Protein AF-A0A8T4CZT5-F1 (afdb_monomer_lite)

Foldseek 3Di:
DVVVLVVLVVQLCCVLVVLLVVLVVLLVQLVVDDPDPCSCVSLCVSLVVVQVVCCVVPPPDRQQDDDDRSVRSVVVRNVSSNVVSVVSNVVSVVVSVVVVVVD

Radius of gyration: 16.85 Å; chains: 1; bounding box: 33×27×48 Å

pLDDT: mean 89.89, std 9.11, range [59.84, 98.31]

Secondary structure (DSSP, 8-state):
-HHHHHHHHHHHHHHHHHHHHHHHHHHHHHHHS-SSSSTTHHHHHHTHHHHHHHHHHSTT-----SSSHHHHHHHHHHHHHHHHHHHHHHHHHHHHHHTTT--

Structure (mmCIF, N/CA/C/O backbone):
data_AF-A0A8T4CZT5-F1
#
_entry.id   AF-A0A8T4CZT5-F1
#
loop_
_atom_site.group_PDB
_atom_site.id
_atom_site.type_symbol
_atom_site.label_atom_id
_atom_site.label_alt_id
_atom_site.label_comp_id
_atom_site.label_asym_id
_atom_site.label_entity_id
_atom_site.label_seq_id
_atom_site.pdbx_PDB_ins_code
_atom_site.Cartn_x
_atom_site.Cartn_y
_atom_site.Cartn_z
_atom_site.occupancy
_atom_site.B_iso_or_equiv
_atom_site.auth_seq_id
_atom_site.auth_comp_id
_atom_site.auth_asym_id
_atom_site.auth_atom_id
_atom_site.pdbx_PDB_model_num
ATOM 1 N N . MET A 1 1 ? -13.082 7.498 27.109 1.00 63.47 1 MET A N 1
ATOM 2 C CA . MET A 1 1 ? -13.158 6.387 26.120 1.00 63.47 1 MET A CA 1
ATOM 3 C C . MET A 1 1 ? -13.683 6.791 24.736 1.00 63.47 1 MET A C 1
ATOM 5 O O . MET A 1 1 ? -13.263 6.160 23.770 1.00 63.47 1 MET A O 1
ATOM 9 N N . GLY A 1 2 ? -14.560 7.800 24.608 1.00 77.44 2 GLY A N 1
ATOM 10 C CA . GLY A 1 2 ? -15.113 8.230 23.309 1.00 77.44 2 GLY A CA 1
ATOM 11 C C . GLY A 1 2 ? -14.067 8.736 22.305 1.00 77.44 2 GLY A C 1
ATOM 12 O O . GLY A 1 2 ? -14.092 8.336 21.144 1.00 77.44 2 GLY A O 1
ATOM 13 N N . THR A 1 3 ? -13.082 9.513 22.766 1.00 87.00 3 THR A N 1
ATOM 14 C CA . THR A 1 3 ? -12.032 10.107 21.917 1.00 87.00 3 THR A CA 1
ATOM 15 C C . THR A 1 3 ? -11.162 9.061 21.215 1.00 87.00 3 THR A C 1
ATOM 17 O O . THR A 1 3 ? -10.957 9.144 20.010 1.00 87.00 3 THR A O 1
ATOM 20 N N . LEU A 1 4 ? -10.717 8.019 21.931 1.00 87.88 4 LEU A N 1
ATOM 21 C CA . LEU A 1 4 ? -9.908 6.939 21.348 1.00 87.88 4 LEU A CA 1
ATOM 22 C C . LEU A 1 4 ? -10.682 6.148 20.283 1.00 87.88 4 LEU A C 1
ATOM 24 O O . LEU A 1 4 ? -10.136 5.821 19.234 1.00 87.88 4 LEU A O 1
ATOM 28 N N . ARG A 1 5 ? -11.969 5.863 20.525 1.00 87.06 5 ARG A N 1
ATOM 29 C CA . ARG A 1 5 ? -12.816 5.151 19.554 1.00 87.06 5 ARG A CA 1
ATOM 30 C C . ARG A 1 5 ? -12.994 5.974 18.275 1.00 87.06 5 ARG A C 1
ATOM 32 O O . ARG A 1 5 ? -12.859 5.420 17.188 1.00 87.06 5 ARG A O 1
ATOM 39 N N . ALA A 1 6 ? -13.240 7.279 18.404 1.00 89.88 6 ALA A N 1
ATOM 40 C CA . ALA A 1 6 ? -13.359 8.186 17.264 1.00 89.88 6 ALA A CA 1
ATOM 41 C C . ALA A 1 6 ? -12.046 8.296 16.468 1.00 89.88 6 ALA A C 1
ATOM 43 O O . ALA A 1 6 ? -12.074 8.261 15.238 1.00 89.88 6 ALA A O 1
ATOM 44 N N . LEU A 1 7 ? -10.898 8.367 17.152 1.00 93.31 7 LEU A N 1
ATOM 45 C CA . LEU A 1 7 ? -9.580 8.372 16.511 1.00 93.31 7 LEU A CA 1
ATOM 46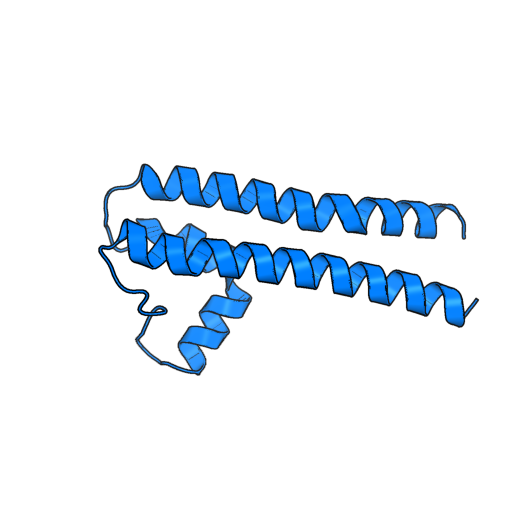 C C . LEU A 1 7 ? -9.326 7.083 15.726 1.00 93.31 7 LEU A C 1
ATOM 48 O O . LEU A 1 7 ? -8.976 7.158 14.554 1.00 93.31 7 LEU A O 1
ATOM 52 N N . LEU A 1 8 ? -9.568 5.913 16.324 1.00 92.25 8 LEU A N 1
ATOM 53 C CA . LEU A 1 8 ? -9.404 4.624 15.641 1.00 92.25 8 LEU A CA 1
ATOM 54 C C . LEU A 1 8 ? -10.347 4.482 14.446 1.00 92.25 8 LEU A C 1
ATOM 56 O O . LEU A 1 8 ? -9.948 3.979 13.401 1.00 92.25 8 LEU A O 1
ATOM 60 N N . GLN A 1 9 ? -11.587 4.956 14.569 1.00 92.38 9 GLN A N 1
ATOM 61 C CA . GLN A 1 9 ? -12.544 4.932 13.468 1.00 92.38 9 GLN A CA 1
ATOM 62 C C . GLN A 1 9 ? -12.096 5.817 12.304 1.00 92.38 9 GLN A C 1
ATOM 64 O O . GLN A 1 9 ? -12.201 5.391 11.161 1.00 92.38 9 GLN A O 1
ATOM 69 N N . ARG A 1 10 ? -11.551 7.007 12.577 1.00 95.06 10 ARG A N 1
ATOM 70 C CA . ARG A 1 10 ? -10.949 7.869 11.550 1.00 95.06 10 ARG A CA 1
ATOM 71 C C . ARG A 1 10 ? -9.708 7.216 10.939 1.00 95.06 10 ARG A C 1
ATOM 73 O O . ARG A 1 10 ? -9.615 7.127 9.719 1.00 95.06 10 ARG A O 1
ATOM 80 N N . ALA A 1 11 ? -8.789 6.728 11.770 1.00 94.62 11 ALA A N 1
ATOM 81 C CA . ALA A 1 11 ? -7.544 6.098 11.334 1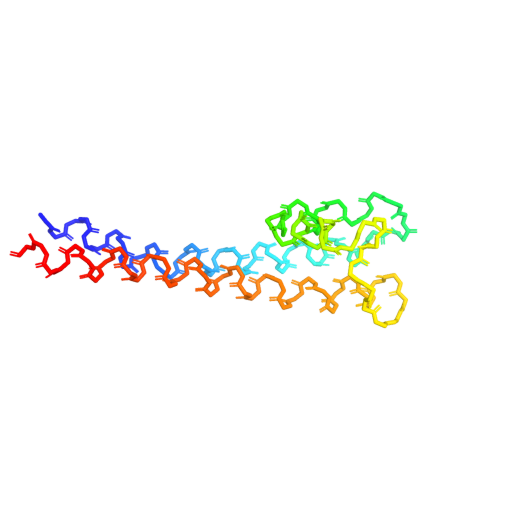.00 94.62 11 ALA A CA 1
ATOM 82 C C . ALA A 1 11 ? -7.797 4.891 10.420 1.00 94.62 11 ALA A C 1
ATOM 84 O O . ALA A 1 11 ? -7.093 4.722 9.431 1.00 94.62 11 ALA A O 1
ATOM 85 N N . GLN A 1 12 ? -8.845 4.109 10.701 1.00 94.31 12 GLN A N 1
ATOM 86 C CA . GLN A 1 12 ? -9.235 2.952 9.897 1.00 94.31 12 GLN A CA 1
ATOM 87 C C . GLN A 1 12 ? -9.535 3.307 8.436 1.00 94.31 12 GLN A C 1
ATOM 89 O O . GLN A 1 12 ? -9.362 2.459 7.573 1.00 94.31 12 GLN A O 1
ATOM 94 N N . PHE A 1 13 ? -9.967 4.533 8.138 1.00 94.62 13 PHE A N 1
ATOM 95 C CA . PHE A 1 13 ? -10.205 4.973 6.761 1.00 94.62 13 PHE A CA 1
ATOM 96 C C . PHE A 1 13 ? -9.046 5.805 6.217 1.00 94.62 13 PHE A C 1
ATOM 98 O O . PHE A 1 13 ? -8.585 5.563 5.103 1.00 94.62 13 PHE A O 1
ATOM 105 N N . TRP A 1 14 ? -8.540 6.753 7.009 1.00 97.19 14 TRP A N 1
ATOM 106 C CA . TRP A 1 14 ? -7.506 7.680 6.553 1.00 97.19 14 TRP A CA 1
ATOM 107 C C . TRP A 1 14 ? -6.152 7.015 6.325 1.00 97.19 14 TRP A C 1
ATOM 109 O O . TRP A 1 14 ? -5.483 7.376 5.365 1.00 97.19 14 TRP A O 1
ATOM 119 N N . LEU A 1 15 ? -5.743 6.043 7.150 1.00 96.56 15 LEU A N 1
ATOM 120 C CA . LEU A 1 15 ? -4.448 5.382 6.960 1.00 96.56 15 LEU A CA 1
ATOM 121 C C . LEU A 1 15 ? -4.447 4.473 5.719 1.00 96.56 15 LEU A C 1
ATOM 123 O O . LEU A 1 15 ? -3.585 4.674 4.866 1.00 96.56 15 LEU A O 1
ATOM 127 N N . PRO A 1 16 ? -5.411 3.547 5.528 1.00 97.81 16 PRO A N 1
ATOM 128 C CA . PRO A 1 16 ? -5.463 2.737 4.309 1.00 97.81 16 PRO A CA 1
ATOM 129 C C . PRO A 1 16 ? -5.690 3.557 3.041 1.00 97.81 16 PRO A C 1
ATOM 131 O O . PRO A 1 16 ? -5.069 3.274 2.017 1.00 97.81 16 PRO A O 1
ATOM 134 N N . GLY A 1 17 ? -6.568 4.566 3.109 1.00 97.69 17 GLY A N 1
ATOM 135 C CA . GLY A 1 17 ? -6.860 5.453 1.985 1.00 97.69 17 GLY A CA 1
ATOM 136 C C . GLY A 1 17 ? -5.669 6.339 1.631 1.00 97.69 17 GLY A C 1
ATOM 137 O O . GLY A 1 17 ? -5.297 6.425 0.466 1.00 97.69 17 GLY A O 1
ATOM 138 N N . GLY A 1 18 ? -5.014 6.931 2.631 1.00 98.12 18 GLY A N 1
ATOM 139 C CA . GLY A 1 18 ? -3.791 7.711 2.443 1.00 98.12 18 GLY A CA 1
ATOM 140 C C . GLY A 1 18 ? -2.647 6.872 1.878 1.00 98.12 18 GLY A C 1
ATOM 141 O O . GLY A 1 18 ? -1.934 7.335 0.993 1.00 98.12 18 GLY A O 1
ATOM 142 N N . TYR A 1 19 ? -2.518 5.617 2.316 1.00 97.88 19 TYR A N 1
ATOM 143 C CA . TYR A 1 19 ? -1.554 4.676 1.751 1.00 97.88 19 TYR A CA 1
ATOM 144 C C . TYR A 1 19 ? -1.885 4.310 0.290 1.00 97.88 19 TYR A C 1
ATOM 146 O O . TYR A 1 19 ? -1.011 4.302 -0.568 1.00 97.88 19 TYR A O 1
ATOM 154 N N . ALA A 1 20 ? -3.157 4.094 -0.054 1.00 98.06 20 ALA A N 1
ATOM 155 C CA . ALA A 1 20 ? -3.540 3.848 -1.447 1.00 98.06 20 ALA A CA 1
ATOM 156 C C . ALA A 1 20 ? -3.245 5.064 -2.348 1.00 98.06 20 ALA A C 1
ATOM 158 O O . ALA A 1 20 ? -2.689 4.913 -3.436 1.00 98.06 20 ALA A O 1
ATOM 159 N N . VAL A 1 21 ? -3.561 6.277 -1.880 1.00 98.31 21 VAL A N 1
ATOM 160 C CA . VAL A 1 21 ? -3.280 7.531 -2.601 1.00 98.31 21 VAL A CA 1
ATOM 161 C C . VAL A 1 21 ? -1.778 7.756 -2.761 1.00 98.31 21 VAL A C 1
ATOM 163 O O . VAL A 1 21 ? -1.327 8.092 -3.853 1.00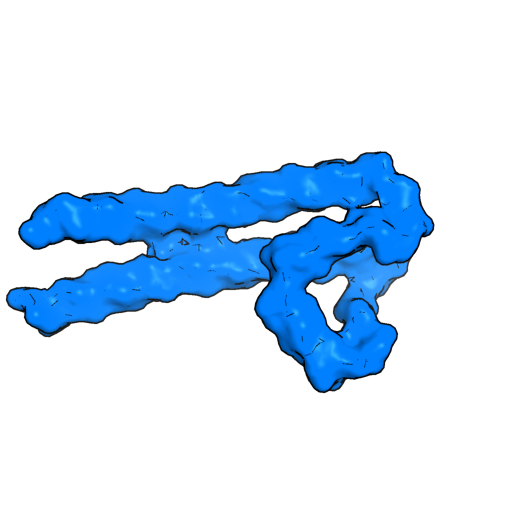 98.31 21 VAL A O 1
ATOM 166 N N . GLY A 1 22 ? -0.983 7.533 -1.713 1.00 98.12 22 GLY A N 1
ATOM 167 C CA . GLY A 1 22 ? 0.474 7.611 -1.812 1.00 98.12 22 GLY A CA 1
ATOM 168 C C . GLY A 1 22 ? 1.039 6.586 -2.799 1.00 98.12 22 GLY A C 1
ATOM 169 O O . GLY A 1 22 ? 1.915 6.928 -3.589 1.00 98.12 22 GLY A O 1
ATOM 170 N N . GLY A 1 23 ? 0.472 5.378 -2.841 1.00 97.94 23 GLY A N 1
ATOM 171 C CA . GLY A 1 23 ? 0.780 4.380 -3.862 1.00 97.94 23 GLY A CA 1
ATOM 172 C C . GLY A 1 23 ? 0.509 4.895 -5.277 1.00 97.94 23 GLY A C 1
ATOM 173 O O . GLY A 1 23 ? 1.372 4.784 -6.139 1.00 97.94 23 GLY A O 1
ATOM 174 N N . LEU A 1 24 ? -0.631 5.547 -5.527 1.00 97.81 24 LEU A N 1
ATOM 175 C CA . LEU A 1 24 ? -0.905 6.156 -6.838 1.00 97.81 24 LEU A CA 1
ATOM 176 C C . LEU A 1 24 ? 0.155 7.195 -7.229 1.00 97.81 24 LEU A C 1
ATOM 178 O O . LEU A 1 24 ? 0.597 7.203 -8.375 1.00 97.81 24 LEU A O 1
ATOM 182 N N . LEU A 1 25 ? 0.602 8.033 -6.291 1.00 97.56 25 LEU A N 1
ATOM 183 C CA . LEU A 1 25 ? 1.650 9.026 -6.552 1.00 97.56 25 LEU A CA 1
ATOM 184 C C . LEU A 1 25 ? 2.992 8.370 -6.898 1.00 97.56 25 LEU A C 1
ATOM 186 O O . LEU A 1 25 ? 3.641 8.789 -7.855 1.00 97.56 25 LEU A O 1
ATOM 190 N N . VAL A 1 26 ? 3.377 7.316 -6.174 1.00 96.69 26 VAL A N 1
ATOM 191 C CA . VAL A 1 26 ? 4.585 6.531 -6.478 1.00 96.69 26 VAL A CA 1
ATOM 192 C C . VAL A 1 26 ? 4.484 5.888 -7.859 1.00 96.69 26 VAL A C 1
ATOM 194 O O . VAL A 1 26 ? 5.446 5.926 -8.623 1.00 96.69 26 VAL A O 1
ATOM 197 N N . LEU A 1 27 ? 3.321 5.337 -8.216 1.00 96.00 27 LEU A N 1
ATOM 198 C CA . LEU A 1 27 ? 3.113 4.735 -9.531 1.00 96.00 27 LEU A CA 1
ATOM 199 C C . LEU A 1 27 ? 3.216 5.780 -10.650 1.00 96.00 27 LEU A C 1
ATOM 201 O O . LEU A 1 27 ? 3.886 5.539 -11.650 1.00 96.00 27 LEU A O 1
ATOM 205 N N . LEU A 1 28 ? 2.595 6.949 -10.479 1.00 95.94 28 LEU A N 1
ATOM 206 C CA . LEU A 1 28 ? 2.684 8.045 -11.448 1.00 95.94 28 LEU A CA 1
ATOM 207 C C . LEU A 1 28 ? 4.126 8.525 -11.623 1.00 95.94 28 LEU A C 1
ATOM 209 O O . LEU A 1 28 ? 4.577 8.693 -12.753 1.00 95.94 28 LEU A O 1
ATOM 213 N N . GLN A 1 29 ? 4.857 8.696 -10.520 1.00 94.69 29 GLN A N 1
ATOM 214 C CA . GLN A 1 29 ? 6.271 9.059 -10.554 1.00 94.69 29 GLN A CA 1
ATOM 215 C C . GLN A 1 29 ? 7.094 8.002 -11.298 1.00 94.69 29 GLN A C 1
ATOM 217 O O . GLN A 1 29 ? 7.908 8.355 -12.146 1.00 94.69 29 GLN A O 1
ATOM 222 N N . PHE A 1 30 ? 6.867 6.717 -11.024 1.00 94.12 30 PHE A N 1
ATOM 223 C CA . PHE A 1 30 ? 7.566 5.609 -11.676 1.00 94.12 30 PHE A CA 1
ATOM 224 C C . PHE A 1 30 ? 7.387 5.615 -13.201 1.00 94.12 30 PHE A C 1
ATOM 226 O O . PHE A 1 30 ? 8.356 5.450 -13.937 1.00 94.12 30 PHE A O 1
ATOM 233 N N . TRP A 1 31 ? 6.171 5.872 -13.689 1.00 94.12 31 TRP A N 1
ATOM 234 C CA . TRP A 1 31 ? 5.891 5.956 -15.128 1.00 94.12 31 TRP A CA 1
ATOM 235 C C . TRP A 1 31 ? 6.552 7.149 -15.831 1.00 94.12 31 TRP A C 1
ATOM 237 O O . TRP A 1 31 ? 6.669 7.142 -17.054 1.00 94.12 31 TRP A O 1
ATOM 247 N N . GLN A 1 32 ? 7.004 8.153 -15.080 1.00 92.50 32 GLN A N 1
ATOM 248 C CA . GLN A 1 32 ? 7.735 9.307 -15.608 1.00 92.50 32 GLN A CA 1
ATOM 249 C C . GLN A 1 32 ? 9.255 9.094 -15.629 1.00 92.50 32 GLN A C 1
ATOM 251 O O . GLN A 1 32 ? 9.967 9.909 -16.215 1.00 92.50 32 GLN A O 1
ATOM 256 N N . GLN A 1 33 ? 9.766 8.035 -14.993 1.00 87.94 33 GLN A N 1
ATOM 257 C CA . GLN A 1 33 ? 11.198 7.749 -14.945 1.00 87.94 33 GLN A CA 1
ATOM 258 C C . GLN A 1 33 ? 11.637 6.871 -16.128 1.00 87.94 33 GLN A C 1
ATOM 260 O O . GLN A 1 33 ? 10.892 5.975 -16.553 1.00 87.94 33 GLN A O 1
ATOM 265 N N . PRO A 1 34 ? 12.857 7.089 -16.656 1.00 86.94 34 PRO A N 1
ATOM 266 C CA . PRO A 1 34 ? 13.458 6.158 -17.598 1.00 86.94 34 PRO A CA 1
ATOM 267 C C . PRO A 1 34 ? 13.649 4.784 -16.931 1.00 86.94 34 PRO A C 1
ATOM 269 O O . PRO A 1 34 ? 13.818 4.709 -15.715 1.00 86.94 34 PRO A O 1
ATOM 272 N N . PRO A 1 35 ? 13.618 3.685 -17.702 1.00 83.19 35 PRO A N 1
ATOM 273 C CA . PRO A 1 35 ? 13.837 2.344 -17.179 1.00 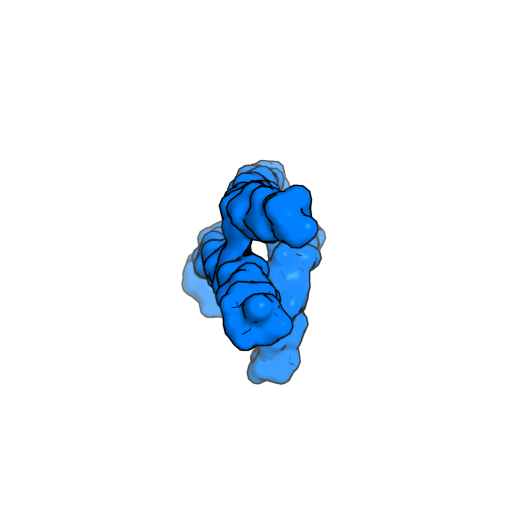83.19 35 PRO A CA 1
ATOM 274 C C . PRO A 1 35 ? 15.318 2.148 -16.831 1.00 83.19 35 PRO A C 1
ATOM 276 O O . PRO A 1 35 ? 16.086 1.575 -17.602 1.00 83.19 35 PRO A O 1
ATOM 279 N N . ASP A 1 36 ? 15.718 2.656 -15.672 1.00 80.81 36 ASP A N 1
ATOM 280 C CA . ASP A 1 36 ? 17.007 2.400 -15.045 1.00 80.81 36 ASP A CA 1
ATOM 281 C C . ASP A 1 36 ? 16.831 1.591 -13.747 1.00 80.81 36 ASP A C 1
ATOM 283 O O . ASP A 1 36 ? 15.718 1.344 -13.274 1.00 80.81 36 ASP A O 1
ATOM 287 N N . GLY A 1 37 ? 17.943 1.125 -13.175 1.00 70.19 37 GLY A N 1
ATOM 288 C CA . GLY A 1 37 ? 17.924 0.299 -11.964 1.00 70.19 37 GLY A CA 1
ATOM 289 C C . GLY A 1 37 ? 17.484 1.028 -10.687 1.00 70.19 37 GLY A C 1
ATOM 290 O O . GLY A 1 37 ? 17.355 0.377 -9.655 1.00 70.19 37 GLY A O 1
ATOM 291 N N . LEU A 1 38 ? 17.284 2.351 -10.724 1.00 81.81 38 LEU A N 1
ATOM 292 C CA . LEU A 1 38 ? 16.884 3.165 -9.572 1.00 81.81 38 LEU A CA 1
ATOM 293 C C . LEU A 1 38 ? 15.435 3.647 -9.671 1.00 81.81 38 LEU A C 1
ATOM 295 O O . LEU A 1 38 ? 14.830 3.964 -8.646 1.00 81.81 38 LEU A O 1
ATOM 299 N N . ALA A 1 39 ? 14.844 3.654 -10.865 1.00 82.62 39 ALA A N 1
ATOM 300 C CA . ALA A 1 39 ? 13.482 4.108 -11.109 1.00 82.62 39 ALA A CA 1
ATOM 301 C C . ALA A 1 39 ? 12.439 3.372 -10.252 1.00 82.62 39 ALA A C 1
ATOM 303 O O . ALA A 1 39 ? 11.427 3.955 -9.865 1.00 82.62 39 ALA A O 1
ATOM 304 N N . ASN A 1 40 ? 12.690 2.111 -9.893 1.00 86.62 40 ASN A N 1
ATOM 305 C CA . ASN A 1 40 ? 11.798 1.283 -9.081 1.00 86.62 40 ASN A CA 1
ATOM 306 C C . ASN A 1 40 ? 12.074 1.344 -7.563 1.00 86.62 40 ASN A C 1
ATOM 308 O O . ASN A 1 40 ? 11.388 0.656 -6.801 1.00 86.62 40 ASN A O 1
ATOM 312 N N . ILE A 1 41 ? 13.023 2.161 -7.088 1.00 89.62 41 ILE A N 1
ATOM 313 C CA . ILE A 1 41 ? 13.379 2.212 -5.659 1.00 89.62 41 ILE A CA 1
ATOM 314 C C . ILE A 1 41 ? 12.181 2.585 -4.781 1.00 89.62 41 ILE A C 1
ATOM 316 O O . ILE A 1 41 ? 11.971 1.999 -3.721 1.00 89.62 41 ILE A O 1
ATOM 320 N N . TRP A 1 42 ? 11.336 3.504 -5.253 1.00 92.75 42 TRP A N 1
ATOM 321 C CA . TRP A 1 42 ? 10.143 3.919 -4.522 1.00 92.75 42 TRP A CA 1
ATOM 322 C C . TRP A 1 42 ? 9.083 2.825 -4.491 1.00 92.75 42 TRP A C 1
ATOM 324 O O . TRP A 1 42 ? 8.459 2.636 -3.455 1.00 92.75 42 TRP A O 1
ATOM 334 N N . ILE A 1 43 ? 8.937 2.039 -5.561 1.00 92.56 43 ILE A N 1
ATOM 335 C CA . ILE A 1 43 ? 8.074 0.849 -5.570 1.00 92.56 43 ILE A CA 1
ATOM 336 C C . ILE A 1 43 ? 8.535 -0.144 -4.497 1.00 92.56 43 ILE A C 1
ATOM 338 O O . ILE A 1 43 ? 7.714 -0.632 -3.714 1.00 92.56 43 ILE A O 1
ATOM 342 N N . PHE A 1 44 ? 9.845 -0.401 -4.422 1.00 91.00 44 PHE A N 1
ATOM 343 C CA . PHE A 1 44 ? 10.436 -1.293 -3.426 1.00 91.00 44 PHE A CA 1
ATOM 344 C C . PHE A 1 44 ? 10.216 -0.780 -1.999 1.00 91.00 44 PHE A C 1
ATOM 346 O O . PHE A 1 44 ? 9.671 -1.504 -1.172 1.00 91.00 44 PHE A O 1
ATOM 353 N N . ILE A 1 45 ? 10.575 0.475 -1.713 1.00 93.88 45 ILE A N 1
ATOM 354 C CA . ILE A 1 45 ? 10.441 1.074 -0.375 1.00 93.88 45 ILE A CA 1
ATOM 355 C C . ILE A 1 45 ? 8.977 1.105 0.061 1.00 93.88 45 ILE A C 1
ATOM 357 O O . ILE A 1 45 ? 8.652 0.758 1.196 1.00 93.88 45 ILE A O 1
ATOM 361 N N . TYR A 1 46 ? 8.076 1.497 -0.837 1.00 96.50 46 TYR A N 1
ATOM 362 C CA . TYR A 1 46 ? 6.666 1.640 -0.502 1.00 96.50 46 TYR A CA 1
ATOM 363 C C . TYR A 1 46 ? 6.023 0.290 -0.171 1.00 96.50 46 TYR A C 1
ATOM 365 O O . TYR A 1 46 ? 5.156 0.223 0.696 1.00 96.50 46 TYR A O 1
ATOM 373 N N . THR A 1 47 ? 6.489 -0.793 -0.800 1.00 95.19 47 THR A N 1
ATOM 374 C CA . THR A 1 47 ? 6.009 -2.167 -0.574 1.00 95.19 47 THR A CA 1
ATOM 375 C C . THR A 1 47 ? 7.005 -3.028 0.206 1.00 95.19 47 THR A C 1
ATOM 377 O O . THR A 1 47 ? 6.943 -4.254 0.129 1.00 95.19 47 THR A O 1
ATOM 380 N N . LEU A 1 48 ? 7.898 -2.407 0.989 1.00 92.81 48 LEU A N 1
ATOM 381 C CA . LEU A 1 48 ? 9.070 -3.054 1.592 1.00 92.81 48 LEU A CA 1
ATOM 382 C C . LEU A 1 48 ? 8.777 -4.401 2.277 1.00 92.81 48 LEU A C 1
ATOM 384 O O . LEU A 1 48 ? 9.508 -5.349 2.002 1.00 92.81 48 LEU A O 1
ATOM 388 N N . PRO A 1 49 ? 7.723 -4.562 3.106 1.00 91.44 49 PRO A N 1
ATOM 389 C CA . PRO A 1 49 ? 7.448 -5.853 3.737 1.00 91.44 49 PRO A CA 1
ATOM 390 C C . PRO A 1 49 ? 7.209 -6.981 2.723 1.00 91.44 49 PRO A C 1
ATOM 392 O O . PRO A 1 49 ? 7.697 -8.093 2.908 1.00 91.44 49 PRO A O 1
ATOM 395 N N . LEU A 1 50 ? 6.491 -6.689 1.634 1.00 92.00 50 LEU A N 1
ATOM 396 C CA . LEU A 1 50 ? 6.225 -7.651 0.563 1.00 92.00 50 LEU A CA 1
ATOM 397 C C . LEU A 1 50 ? 7.447 -7.852 -0.328 1.00 92.00 50 LEU A C 1
ATOM 399 O O . LEU A 1 50 ? 7.718 -8.977 -0.735 1.00 92.00 50 LEU A O 1
ATOM 403 N N . ALA A 1 51 ? 8.204 -6.790 -0.595 1.00 88.81 51 ALA A N 1
ATOM 404 C CA . ALA A 1 51 ? 9.414 -6.872 -1.398 1.00 88.81 51 ALA A CA 1
ATOM 405 C C . ALA A 1 51 ? 10.500 -7.714 -0.704 1.00 88.81 51 ALA A C 1
ATOM 407 O O . ALA A 1 51 ? 11.131 -8.552 -1.345 1.00 88.81 51 ALA A O 1
ATOM 408 N N . LEU A 1 52 ? 10.673 -7.554 0.614 1.00 88.56 52 LEU A N 1
ATOM 409 C CA . LEU A 1 52 ? 11.572 -8.379 1.427 1.00 88.56 52 LEU A CA 1
ATOM 410 C C . LEU A 1 52 ? 11.103 -9.834 1.496 1.00 88.56 52 LEU A C 1
ATOM 412 O O . LEU A 1 52 ? 11.920 -10.740 1.355 1.00 88.56 52 LEU A O 1
ATOM 416 N N . LEU A 1 53 ? 9.797 -10.062 1.670 1.00 88.81 53 LEU A N 1
ATOM 417 C CA . LEU A 1 53 ? 9.227 -11.409 1.636 1.00 88.81 53 LEU A CA 1
ATOM 418 C C . LEU A 1 53 ? 9.476 -12.078 0.279 1.00 88.81 53 LEU A C 1
ATOM 420 O O . LEU A 1 53 ? 9.930 -13.216 0.233 1.00 88.81 53 LEU A O 1
ATOM 424 N N . GLY A 1 54 ? 9.233 -11.358 -0.817 1.00 85.19 54 GLY A N 1
ATOM 425 C CA . GLY A 1 54 ? 9.505 -11.829 -2.172 1.00 85.19 54 GLY A CA 1
ATOM 426 C C . GLY A 1 54 ? 10.981 -12.152 -2.382 1.00 85.19 54 GLY A C 1
ATOM 427 O O . GLY A 1 54 ? 11.292 -13.223 -2.887 1.00 85.19 54 GLY A O 1
ATOM 428 N N . HIS A 1 55 ? 11.887 -11.285 -1.922 1.00 84.75 55 HIS A N 1
ATOM 429 C CA . HIS A 1 55 ? 13.329 -11.522 -2.001 1.00 84.75 55 HIS A CA 1
ATOM 430 C C . HIS A 1 55 ? 13.770 -12.759 -1.210 1.00 84.75 55 HIS A C 1
ATOM 432 O O . HIS A 1 55 ? 14.623 -13.511 -1.669 1.00 84.75 55 HIS A O 1
ATOM 438 N N . TRP A 1 56 ? 13.195 -12.986 -0.028 1.00 87.06 56 TRP A N 1
ATOM 439 C CA . TRP A 1 56 ? 13.504 -14.162 0.782 1.00 87.06 56 TRP A CA 1
ATOM 440 C C . TRP A 1 56 ? 12.985 -15.460 0.149 1.00 87.06 56 TRP A C 1
ATOM 442 O O . TRP A 1 56 ? 13.695 -16.463 0.143 1.00 87.06 56 TRP A O 1
ATOM 452 N N . LEU A 1 57 ? 11.771 -15.435 -0.408 1.00 86.69 57 LEU A N 1
ATOM 453 C CA . LEU A 1 57 ? 11.159 -16.591 -1.069 1.00 86.69 57 LEU A CA 1
ATOM 454 C C . LEU A 1 57 ? 11.797 -16.898 -2.433 1.00 86.69 57 LEU A C 1
ATOM 456 O O . LEU A 1 57 ? 11.919 -18.065 -2.801 1.00 86.69 57 LEU A O 1
ATOM 460 N N . TRP A 1 58 ? 12.228 -15.866 -3.165 1.00 82.81 58 TRP A N 1
ATOM 461 C CA . TRP A 1 58 ? 12.846 -15.971 -4.489 1.00 82.81 58 TRP A CA 1
ATOM 462 C C . TRP A 1 58 ? 14.072 -15.048 -4.615 1.00 82.81 58 TRP A C 1
ATOM 464 O O . TRP A 1 58 ? 14.003 -13.973 -5.221 1.00 82.81 58 TRP A O 1
ATOM 474 N N . PRO A 1 59 ? 15.230 -15.459 -4.067 1.00 79.19 59 PRO A N 1
ATOM 475 C CA . PRO A 1 59 ? 16.446 -14.653 -4.088 1.00 79.19 59 PRO A CA 1
ATOM 476 C C . PRO A 1 59 ? 16.880 -14.274 -5.506 1.00 79.19 59 PRO A C 1
ATOM 478 O O . PRO A 1 59 ? 16.896 -15.101 -6.416 1.00 79.19 59 PRO A O 1
ATOM 481 N N . GLY A 1 60 ? 17.247 -13.004 -5.695 1.00 67.94 60 GLY A N 1
ATOM 482 C CA . GLY A 1 60 ? 17.682 -12.471 -6.993 1.00 67.94 60 GLY A CA 1
ATOM 483 C C . GLY A 1 60 ? 16.558 -12.259 -8.013 1.00 67.94 60 GLY A C 1
ATOM 484 O O . GLY A 1 60 ? 16.824 -11.762 -9.105 1.00 67.94 60 GLY A O 1
ATOM 485 N N . GLN A 1 61 ? 15.312 -12.582 -7.663 1.00 66.38 61 GLN A N 1
ATOM 486 C CA . GLN A 1 61 ? 14.147 -12.364 -8.508 1.00 66.38 61 GLN A CA 1
ATOM 487 C C . GLN A 1 61 ? 13.261 -11.282 -7.883 1.00 66.38 61 GLN A C 1
ATOM 489 O O . GLN A 1 61 ? 12.582 -11.509 -6.884 1.00 66.38 61 GLN A O 1
ATOM 494 N N . PHE A 1 62 ? 13.253 -10.077 -8.463 1.00 62.66 62 PHE A N 1
ATOM 495 C CA . PHE A 1 62 ? 12.118 -9.175 -8.240 1.00 62.66 62 PHE A CA 1
ATOM 496 C C . PHE A 1 62 ? 10.883 -9.870 -8.831 1.00 62.66 62 PHE A C 1
ATOM 498 O O . PHE A 1 62 ? 11.054 -10.496 -9.877 1.00 62.66 62 PHE A O 1
ATOM 505 N N . PRO A 1 63 ? 9.690 -9.833 -8.203 1.00 60.69 63 PRO A N 1
ATOM 506 C CA . PRO A 1 63 ? 8.532 -10.593 -8.671 1.00 60.69 63 PRO A CA 1
ATOM 507 C C . PRO A 1 63 ? 8.350 -10.418 -10.181 1.00 60.69 63 PRO A C 1
ATOM 509 O O . PRO A 1 63 ? 7.990 -9.338 -10.654 1.00 60.69 63 PRO A O 1
ATOM 512 N N . PHE A 1 64 ? 8.682 -11.479 -10.926 1.00 61.88 64 PHE A N 1
ATOM 513 C CA . PHE A 1 64 ? 8.679 -11.506 -12.383 1.00 61.88 64 PHE A CA 1
ATOM 514 C C . PHE A 1 64 ? 7.232 -11.543 -12.843 1.00 61.88 64 PHE A C 1
ATOM 516 O O . PHE A 1 64 ? 6.660 -12.591 -13.137 1.00 61.88 64 PHE A O 1
ATOM 523 N N . MET A 1 65 ? 6.614 -10.374 -12.863 1.00 77.88 65 MET A N 1
ATOM 524 C CA . MET A 1 65 ? 5.368 -10.188 -13.573 1.00 77.88 65 MET A CA 1
ATOM 525 C C . MET A 1 65 ? 5.678 -10.141 -15.073 1.00 77.88 65 MET A C 1
ATOM 527 O O . MET A 1 65 ? 6.690 -9.557 -15.472 1.00 77.88 65 MET A O 1
ATOM 531 N N . PRO A 1 66 ? 4.842 -10.755 -15.921 1.00 79.38 66 PRO A N 1
ATOM 532 C CA . PRO A 1 66 ? 5.048 -10.719 -17.360 1.00 79.38 66 PRO A CA 1
ATOM 533 C C . PRO A 1 66 ? 4.989 -9.278 -17.887 1.00 79.38 66 PRO A C 1
ATOM 535 O O . PRO A 1 66 ? 4.215 -8.453 -17.401 1.00 79.38 66 PRO A O 1
ATOM 538 N N . GLY A 1 67 ? 5.777 -8.992 -18.924 1.00 84.81 67 GLY A N 1
ATOM 539 C CA . GLY A 1 67 ? 5.779 -7.705 -19.623 1.00 84.81 67 GLY A CA 1
ATOM 540 C C . GLY A 1 67 ? 7.117 -6.967 -19.564 1.00 84.81 67 GLY A C 1
ATOM 541 O O . GLY A 1 67 ? 8.113 -7.471 -19.053 1.00 84.81 67 GLY A O 1
ATOM 542 N N . GLY A 1 68 ? 7.137 -5.761 -20.139 1.00 87.06 68 GLY A N 1
ATOM 543 C CA . GLY A 1 68 ? 8.290 -4.859 -20.069 1.00 87.06 68 GLY A CA 1
ATOM 544 C C . GLY A 1 68 ? 8.459 -4.230 -18.683 1.00 87.06 68 GLY A C 1
ATOM 545 O O . GLY A 1 68 ? 7.593 -4.380 -17.822 1.00 87.06 68 GLY A O 1
ATOM 546 N N . PHE A 1 69 ? 9.547 -3.476 -18.492 1.00 87.44 69 PHE A N 1
ATOM 547 C CA . PHE A 1 69 ? 9.919 -2.861 -17.210 1.00 87.44 69 PHE A CA 1
ATOM 548 C C . PHE A 1 69 ? 8.735 -2.186 -16.500 1.00 87.44 69 PHE A C 1
ATOM 550 O O . PHE A 1 69 ? 8.389 -2.577 -15.387 1.00 87.44 69 PHE A O 1
ATOM 557 N N . HIS A 1 70 ? 8.043 -1.244 -17.148 1.00 89.88 70 HIS A N 1
ATOM 558 C CA . HIS A 1 70 ? 6.926 -0.533 -16.517 1.00 89.88 70 HIS A CA 1
ATOM 559 C C . HIS A 1 70 ? 5.723 -1.426 -16.201 1.00 89.88 70 HIS A C 1
ATOM 561 O O . HIS A 1 70 ? 5.114 -1.299 -15.138 1.00 89.88 70 HIS A O 1
ATOM 567 N N . ILE A 1 71 ? 5.389 -2.351 -17.103 1.00 91.06 71 ILE A N 1
ATOM 568 C CA . ILE A 1 71 ? 4.230 -3.241 -16.959 1.00 91.06 71 ILE A CA 1
ATOM 569 C C . ILE A 1 71 ? 4.452 -4.211 -15.801 1.00 91.06 71 ILE A C 1
ATOM 571 O O . ILE A 1 71 ? 3.595 -4.308 -14.925 1.00 91.06 71 ILE A O 1
ATOM 575 N N . ALA A 1 72 ? 5.610 -4.870 -15.756 1.00 89.38 72 ALA A N 1
ATOM 576 C CA . ALA A 1 72 ? 5.930 -5.843 -14.719 1.00 89.38 72 ALA A CA 1
ATOM 577 C C . ALA A 1 72 ? 5.858 -5.213 -13.317 1.00 89.38 72 ALA A C 1
ATOM 579 O O . ALA A 1 72 ? 5.189 -5.726 -12.418 1.00 89.38 72 ALA A O 1
ATOM 580 N N . HIS A 1 73 ? 6.464 -4.036 -13.148 1.00 90.75 73 HIS A N 1
ATOM 581 C CA . HIS A 1 73 ? 6.419 -3.312 -11.880 1.00 90.75 73 HIS A CA 1
ATOM 582 C C . HIS A 1 73 ? 5.005 -2.842 -11.528 1.00 90.75 73 HIS A C 1
ATOM 584 O O . HIS A 1 73 ? 4.616 -2.937 -10.370 1.00 90.75 73 HIS A O 1
ATOM 590 N N . THR A 1 74 ? 4.207 -2.399 -12.504 1.00 93.06 74 THR A N 1
ATOM 591 C CA . THR A 1 74 ? 2.811 -1.988 -12.273 1.00 93.06 74 THR A CA 1
ATOM 592 C C . THR A 1 74 ? 1.942 -3.166 -11.821 1.00 93.06 74 THR A C 1
ATOM 594 O O . THR A 1 74 ? 1.180 -3.035 -10.861 1.00 93.06 74 THR A O 1
ATOM 597 N N . LEU A 1 75 ? 2.088 -4.326 -12.472 1.00 93.00 75 LEU A N 1
ATOM 598 C CA . LEU A 1 75 ? 1.362 -5.557 -12.146 1.00 93.00 75 LEU A CA 1
ATOM 599 C C . LEU A 1 75 ? 1.705 -6.096 -10.757 1.00 93.00 75 LEU A C 1
ATOM 601 O O . LEU A 1 75 ? 0.847 -6.685 -10.110 1.00 93.00 75 LEU A O 1
ATOM 605 N N . TYR A 1 76 ? 2.930 -5.881 -10.283 1.00 92.00 76 TYR A N 1
ATOM 606 C CA . TYR A 1 76 ? 3.303 -6.175 -8.902 1.00 92.00 76 TYR A CA 1
ATOM 607 C C . TYR A 1 76 ? 2.758 -5.118 -7.933 1.00 92.00 76 TYR A C 1
ATOM 609 O O . TYR A 1 76 ? 2.155 -5.440 -6.906 1.00 92.00 76 TYR A O 1
ATOM 617 N N . PHE A 1 77 ? 2.974 -3.846 -8.257 1.00 94.38 77 PHE A N 1
ATOM 618 C CA . PHE A 1 77 ? 2.811 -2.751 -7.316 1.00 94.38 77 PHE A CA 1
ATOM 619 C C . PHE A 1 77 ? 1.351 -2.479 -6.965 1.00 94.38 77 PHE A C 1
ATOM 621 O O . PHE A 1 77 ? 1.042 -2.275 -5.793 1.00 94.38 77 PHE A O 1
ATOM 628 N N . ILE A 1 78 ? 0.439 -2.524 -7.943 1.00 96.31 78 ILE A N 1
ATOM 629 C CA . ILE A 1 78 ? -0.986 -2.272 -7.688 1.00 96.31 78 ILE A CA 1
ATOM 630 C C . ILE A 1 78 ? -1.552 -3.296 -6.684 1.00 96.31 78 ILE A C 1
ATOM 632 O O . ILE A 1 78 ? -2.061 -2.869 -5.643 1.00 96.31 78 ILE A O 1
ATOM 636 N N . PRO A 1 79 ? -1.439 -4.624 -6.905 1.00 95.56 79 PRO A N 1
ATOM 637 C CA . PRO A 1 79 ? -1.883 -5.609 -5.921 1.00 95.56 79 PRO A CA 1
ATOM 638 C C . PRO A 1 79 ? -1.186 -5.473 -4.567 1.00 95.56 79 PRO A C 1
ATOM 640 O O . PRO A 1 79 ? -1.846 -5.603 -3.538 1.00 95.56 79 PRO A O 1
ATOM 643 N N . ALA A 1 80 ? 0.117 -5.179 -4.549 1.00 95.75 80 ALA A N 1
ATOM 644 C CA . ALA A 1 80 ? 0.877 -5.005 -3.314 1.00 95.75 80 ALA A CA 1
ATOM 645 C C . ALA A 1 80 ? 0.349 -3.831 -2.472 1.00 95.75 80 ALA A C 1
ATOM 647 O O . ALA A 1 80 ? 0.116 -3.988 -1.271 1.00 95.75 80 ALA A O 1
ATOM 648 N N . VAL A 1 81 ? 0.094 -2.677 -3.097 1.00 97.88 81 VAL A N 1
ATOM 649 C CA . VAL A 1 81 ? -0.475 -1.503 -2.419 1.00 97.88 81 VAL A CA 1
ATOM 650 C C . VAL A 1 81 ? -1.872 -1.812 -1.889 1.00 97.88 81 VAL A C 1
ATOM 652 O O . VAL A 1 81 ? -2.156 -1.536 -0.724 1.00 97.88 81 VAL A O 1
ATOM 655 N N . LEU A 1 82 ? -2.729 -2.432 -2.705 1.00 97.94 82 LEU A N 1
ATOM 656 C CA . LEU A 1 82 ? -4.085 -2.806 -2.295 1.00 97.94 82 LEU A CA 1
ATOM 657 C C . LEU A 1 82 ? -4.077 -3.796 -1.127 1.00 97.94 82 LEU A C 1
ATOM 659 O O . LEU A 1 82 ? -4.851 -3.636 -0.181 1.00 97.94 82 LEU A O 1
ATOM 663 N N . PHE A 1 83 ? -3.183 -4.785 -1.160 1.00 97.56 83 PHE A N 1
ATOM 664 C CA . PHE A 1 83 ? -3.023 -5.752 -0.082 1.00 97.56 83 PHE A CA 1
ATOM 665 C C . PHE A 1 83 ? -2.583 -5.073 1.217 1.00 97.56 83 PHE A C 1
ATOM 667 O O . PHE A 1 83 ? -3.210 -5.282 2.254 1.00 97.56 83 PHE A O 1
ATOM 674 N N . ILE A 1 84 ? -1.560 -4.215 1.177 1.00 97.44 84 ILE A N 1
ATOM 675 C CA . ILE A 1 84 ? -1.082 -3.504 2.371 1.00 97.44 84 ILE A CA 1
ATOM 676 C C . ILE A 1 84 ? -2.161 -2.551 2.903 1.00 97.44 84 ILE A C 1
ATOM 678 O O . ILE A 1 84 ? -2.416 -2.547 4.107 1.00 97.44 84 ILE A O 1
ATOM 682 N N . SER A 1 85 ? -2.868 -1.814 2.040 1.00 98.06 85 SER A N 1
ATOM 683 C CA . SER A 1 85 ? -4.033 -1.010 2.439 1.00 98.06 85 SER A CA 1
ATOM 684 C C . SER A 1 85 ? -5.096 -1.858 3.146 1.00 98.06 85 SER A C 1
ATOM 686 O O . SER A 1 85 ? -5.589 -1.468 4.207 1.00 98.06 85 SER A O 1
ATOM 688 N N . ALA A 1 86 ? -5.435 -3.030 2.605 1.00 98.06 86 ALA A N 1
ATOM 689 C CA . ALA A 1 86 ? -6.408 -3.933 3.215 1.00 98.06 86 ALA A CA 1
ATOM 690 C C . ALA A 1 86 ? -5.927 -4.459 4.577 1.00 98.06 86 ALA A C 1
ATOM 692 O O . ALA A 1 86 ? -6.693 -4.456 5.542 1.00 98.06 86 ALA A O 1
ATOM 693 N N . VAL A 1 87 ? -4.652 -4.840 4.693 1.00 97.75 87 VAL A N 1
ATOM 694 C CA . VAL A 1 87 ? -4.042 -5.271 5.960 1.00 97.75 87 VAL A CA 1
ATOM 695 C C . VAL A 1 87 ? -4.078 -4.145 6.992 1.00 97.75 87 VAL A C 1
ATOM 697 O O . VAL A 1 87 ? -4.508 -4.377 8.120 1.00 97.75 87 VAL A O 1
ATOM 700 N N . LEU A 1 88 ? -3.715 -2.913 6.624 1.00 97.31 88 LEU A N 1
ATOM 701 C CA . LEU A 1 88 ? -3.802 -1.751 7.516 1.00 97.31 88 LEU A CA 1
ATOM 702 C C . LEU A 1 88 ? -5.233 -1.542 8.025 1.00 97.31 88 LEU A C 1
ATOM 704 O O . LEU A 1 88 ? -5.445 -1.339 9.222 1.00 97.31 88 LEU A O 1
ATOM 708 N N . TRP A 1 89 ? -6.223 -1.639 7.137 1.00 97.88 89 TRP A N 1
ATOM 709 C CA . TRP A 1 89 ? -7.630 -1.527 7.511 1.00 97.88 89 TRP A CA 1
ATOM 710 C C . TRP A 1 89 ? -8.038 -2.622 8.506 1.00 97.88 89 TRP A C 1
ATOM 712 O O . TRP A 1 89 ? -8.649 -2.321 9.535 1.00 97.88 89 TRP A O 1
ATOM 722 N N . LEU A 1 90 ? -7.664 -3.877 8.230 1.00 97.94 90 LEU A N 1
ATOM 723 C CA . LEU A 1 90 ? -7.978 -5.043 9.061 1.00 97.94 90 LEU A CA 1
ATOM 724 C C . LEU A 1 90 ? -7.314 -4.972 10.437 1.00 97.94 90 LEU A C 1
ATOM 726 O O . LEU A 1 90 ? -7.964 -5.281 11.435 1.00 97.94 90 LEU A O 1
ATOM 730 N N . LEU A 1 91 ? -6.060 -4.525 10.518 1.00 97.00 91 LEU A N 1
ATOM 731 C CA . LEU A 1 91 ? -5.345 -4.358 11.784 1.00 97.00 91 LEU A CA 1
ATOM 732 C C . LEU A 1 91 ? -6.031 -3.316 12.671 1.00 97.00 91 LEU A C 1
ATOM 734 O O . LEU A 1 91 ? -6.304 -3.581 13.843 1.00 97.00 91 LEU A O 1
ATOM 738 N N . ILE A 1 92 ? -6.383 -2.154 12.115 1.00 96.31 92 ILE A N 1
ATOM 739 C CA . ILE A 1 92 ? -7.062 -1.096 12.876 1.00 96.31 92 ILE A CA 1
ATOM 740 C C . ILE A 1 92 ? -8.470 -1.548 13.281 1.00 96.31 92 ILE A C 1
ATOM 742 O O . ILE A 1 92 ? -8.895 -1.319 14.418 1.00 96.31 92 ILE A O 1
ATOM 746 N N . TRP A 1 93 ? -9.185 -2.232 12.384 1.00 95.81 93 TRP A N 1
ATOM 747 C CA . TRP A 1 93 ? -10.478 -2.841 12.692 1.00 95.81 93 TRP A CA 1
ATOM 748 C C . TRP A 1 93 ? -10.372 -3.856 13.839 1.00 95.81 93 TRP A C 1
ATOM 750 O O . TRP A 1 93 ? -11.170 -3.794 14.777 1.00 95.81 93 TRP A O 1
ATOM 760 N N . GLY A 1 94 ? -9.371 -4.738 13.799 1.00 95.50 94 GLY A N 1
ATOM 761 C CA . GLY A 1 94 ? -9.105 -5.747 14.822 1.00 95.50 94 GLY A CA 1
ATOM 762 C C . GLY A 1 94 ? -8.818 -5.118 16.183 1.00 95.50 94 GLY A C 1
ATOM 763 O O . GLY A 1 94 ? -9.476 -5.461 17.165 1.00 95.50 94 GLY A O 1
ATOM 764 N N . VAL A 1 95 ? -7.934 -4.115 16.234 1.00 94.81 95 VAL A N 1
ATOM 765 C CA . VAL A 1 95 ? -7.649 -3.339 17.456 1.00 94.81 95 VAL A CA 1
ATOM 766 C C . VAL A 1 95 ? -8.920 -2.685 17.995 1.00 94.81 95 VAL A C 1
ATOM 768 O O . VAL A 1 95 ? -9.213 -2.771 19.188 1.00 94.81 95 VAL A O 1
ATOM 771 N N . ARG A 1 96 ? -9.726 -2.065 17.126 1.00 93.69 96 ARG A N 1
ATOM 772 C CA . ARG A 1 96 ? -10.994 -1.438 17.520 1.00 93.69 96 ARG A CA 1
ATOM 773 C C . ARG A 1 96 ? -11.983 -2.458 18.088 1.00 93.69 96 ARG A C 1
ATOM 775 O O . ARG A 1 96 ? -12.677 -2.142 19.055 1.00 93.69 96 ARG A O 1
ATOM 782 N N . ARG A 1 97 ? -12.068 -3.653 17.494 1.00 93.94 97 ARG A N 1
ATOM 783 C CA . ARG A 1 97 ? -12.969 -4.727 17.932 1.00 93.94 97 ARG A CA 1
ATOM 784 C C . ARG A 1 97 ? -12.526 -5.320 19.263 1.00 93.94 97 ARG A C 1
ATOM 786 O O . ARG A 1 97 ? -13.375 -5.468 20.137 1.00 93.94 97 ARG A O 1
ATOM 793 N N . TRP A 1 98 ? -11.233 -5.592 19.421 1.00 92.81 98 TRP A N 1
ATOM 794 C CA . TRP A 1 98 ? -10.636 -6.086 20.662 1.00 92.81 98 TRP A CA 1
ATOM 795 C C . TRP A 1 98 ? -10.839 -5.095 21.808 1.00 92.81 98 TRP A C 1
ATOM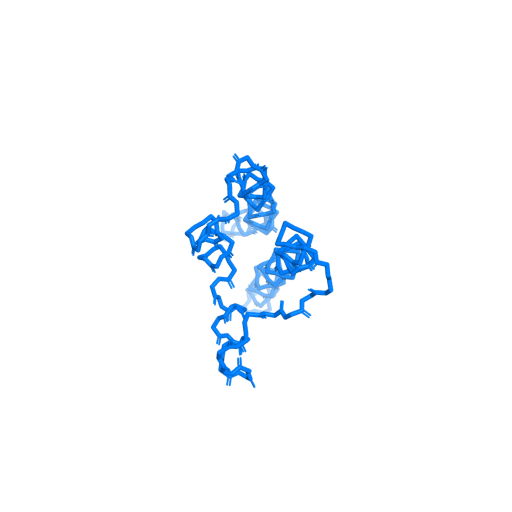 797 O O . TRP A 1 98 ? -11.373 -5.448 22.850 1.00 92.81 98 TRP A O 1
ATOM 807 N N . LEU A 1 99 ? -10.571 -3.805 21.592 1.00 90.62 99 LEU A N 1
ATOM 808 C CA . LEU A 1 99 ? -10.836 -2.775 22.602 1.00 90.62 99 LEU A CA 1
ATOM 809 C C . LEU A 1 99 ? -12.315 -2.659 22.995 1.00 90.62 99 LEU A C 1
ATOM 811 O O . LEU A 1 99 ? -12.607 -2.040 24.011 1.00 90.62 99 LEU A O 1
ATOM 815 N N . ALA A 1 100 ? -13.248 -3.183 22.198 1.00 88.12 100 ALA A N 1
ATOM 816 C CA . ALA A 1 100 ? -14.667 -3.225 22.538 1.00 88.12 100 ALA A CA 1
ATOM 817 C C . ALA A 1 100 ? -15.082 -4.502 23.289 1.00 88.12 100 ALA A C 1
ATOM 819 O O . ALA A 1 100 ? -16.213 -4.550 23.749 1.00 88.12 100 ALA A O 1
ATOM 820 N N . THR A 1 101 ? -14.228 -5.530 23.378 1.00 90.88 101 THR A N 1
ATOM 821 C CA . THR A 1 101 ? -14.508 -6.768 24.135 1.00 90.88 101 THR A CA 1
ATOM 822 C C . THR A 1 101 ? -13.935 -6.755 25.548 1.00 90.88 101 THR A C 1
ATOM 824 O O . THR A 1 101 ? -14.434 -7.468 26.404 1.00 90.88 101 THR A O 1
ATOM 827 N N . ILE A 1 102 ? -12.877 -5.978 25.789 1.00 88.00 102 ILE A N 1
ATOM 828 C CA . ILE A 1 102 ? -12.234 -5.801 2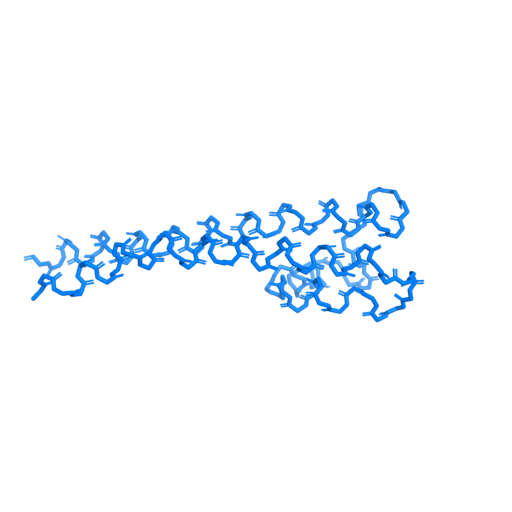7.110 1.00 88.00 102 ILE A CA 1
ATOM 829 C C . ILE A 1 102 ? -12.775 -4.592 27.893 1.00 88.00 102 ILE A C 1
ATOM 831 O O . ILE A 1 102 ? -12.235 -4.244 28.940 1.00 88.00 102 ILE A O 1
ATOM 835 N N . LYS A 1 103 ? -13.813 -3.927 27.382 1.00 59.84 103 LYS A N 1
ATOM 836 C CA . LYS A 1 103 ? -14.519 -2.823 28.041 1.00 59.84 103 LYS A CA 1
ATOM 837 C C . LYS A 1 103 ? -15.956 -3.225 28.274 1.00 59.84 103 LYS A C 1
ATOM 839 O O . LYS A 1 103 ? -16.485 -2.806 29.320 1.00 59.84 103 LYS A O 1
#

Sequence (103 aa):
MGTLRALLQRAQFWLPGGYAVGGLLVLLQFWQQPPDGLANIWIFIYTLPLALLGHWLWPGQFPFMPGGFHIAHTLYFIPAVLFISAVLWLLIWGVRRWLATIK